Protein AF-A0A1F5G357-F1 (afdb_monomer_lite)

Sequence (166 aa):
MTFSFVHLAVGSGLIALLVILFSIGNFPRQRVFGYYQNFLSWLSGRKNEMSYLGWFDKKTPRLYTLADLIQTKTKPAECVFVYGDEPNFYPLAQRCPATFVVAAYHLEFGPGFRNKALAQLIASPPRFIITIKNTPAPFDDLFKFLKINYRTWVTLEDATIWQRIG

pLDDT: mean 90.73, std 10.35, range [54.16, 98.5]

Radius of gyration: 23.72 Å; chains: 1; bounding box: 52×41×67 Å

Structure (mmCIF, N/CA/C/O backbone):
data_AF-A0A1F5G357-F1
#
_entry.id   AF-A0A1F5G357-F1
#
loop_
_atom_site.group_PDB
_atom_site.id
_atom_site.type_symbol
_atom_site.label_atom_id
_atom_site.label_alt_id
_atom_site.label_comp_id
_atom_site.label_asym_id
_atom_site.label_entity_id
_atom_site.label_seq_id
_atom_site.pdbx_PDB_ins_code
_atom_site.Cartn_x
_atom_site.Cartn_y
_atom_site.Cartn_z
_atom_site.occupancy
_atom_site.B_iso_or_equiv
_atom_site.auth_seq_id
_atom_site.auth_comp_id
_atom_site.auth_asym_id
_atom_site.auth_atom_id
_atom_site.pdbx_PDB_model_num
ATOM 1 N N . MET A 1 1 ? -34.361 -28.551 43.991 1.00 54.88 1 MET A N 1
ATOM 2 C CA . MET A 1 1 ? -33.757 -27.201 43.878 1.00 54.88 1 MET A CA 1
ATOM 3 C C . MET A 1 1 ? -32.253 -27.204 44.219 1.00 54.88 1 MET A C 1
ATOM 5 O O . MET A 1 1 ? -31.786 -26.341 44.942 1.00 54.88 1 MET A O 1
ATOM 9 N N . THR A 1 2 ? -31.454 -28.140 43.695 1.00 54.97 2 THR A N 1
ATOM 10 C CA . THR A 1 2 ? -29.995 -28.220 43.971 1.00 54.97 2 THR A CA 1
ATOM 11 C C . THR A 1 2 ? -29.130 -27.859 42.760 1.00 54.97 2 THR A C 1
ATOM 13 O O . THR A 1 2 ? -27.939 -27.601 42.897 1.00 54.97 2 THR A O 1
ATOM 16 N N . PHE A 1 3 ? -29.744 -27.760 41.578 1.00 54.16 3 PHE A N 1
ATOM 17 C CA . PHE A 1 3 ? -29.058 -27.515 40.308 1.00 54.16 3 PHE A CA 1
ATOM 18 C C . PHE A 1 3 ? -28.467 -26.092 40.187 1.00 54.16 3 PHE A C 1
ATOM 20 O O . PHE A 1 3 ? -27.537 -25.876 39.425 1.00 54.16 3 PHE A O 1
ATOM 27 N N . SER A 1 4 ? -28.940 -25.113 40.971 1.00 63.59 4 SER A N 1
ATOM 28 C CA . SER A 1 4 ? -28.542 -23.702 40.812 1.00 63.59 4 SER A CA 1
ATOM 29 C C . SER A 1 4 ? -27.192 -23.339 41.448 1.00 63.59 4 SER A C 1
ATOM 31 O O . SER A 1 4 ? -26.502 -22.459 40.941 1.00 63.59 4 SER A O 1
ATOM 33 N N . PHE A 1 5 ? -26.798 -23.986 42.549 1.00 59.81 5 PHE A N 1
ATOM 34 C CA . PHE A 1 5 ? -25.594 -23.599 43.303 1.00 59.81 5 PHE A CA 1
ATOM 35 C C . PHE A 1 5 ? -24.302 -24.139 42.685 1.00 59.81 5 PHE A C 1
ATOM 37 O O . PHE A 1 5 ? -23.282 -23.454 42.687 1.00 59.81 5 PHE A O 1
ATOM 44 N N . VAL A 1 6 ? -24.352 -25.341 42.106 1.00 69.25 6 VAL A N 1
ATOM 45 C CA . VAL A 1 6 ? -23.185 -25.981 41.482 1.00 69.25 6 VAL A CA 1
ATOM 46 C C . VAL A 1 6 ? -22.753 -25.219 40.227 1.00 69.25 6 VAL A C 1
ATOM 48 O O . VAL A 1 6 ? -21.568 -24.960 40.053 1.00 69.25 6 VAL A O 1
ATOM 51 N N . HIS A 1 7 ? -23.694 -24.764 39.393 1.00 69.69 7 HIS A N 1
ATOM 52 C CA . HIS A 1 7 ? -23.369 -23.952 38.213 1.00 69.69 7 HIS A CA 1
ATOM 53 C C . HIS A 1 7 ? -22.817 -22.568 38.570 1.00 69.69 7 HIS A C 1
ATOM 55 O O . HIS A 1 7 ? -21.887 -22.098 37.917 1.00 69.69 7 HIS A O 1
ATOM 61 N N . LEU A 1 8 ? -23.328 -21.946 39.636 1.00 71.94 8 LEU A N 1
ATOM 62 C CA . LEU A 1 8 ? -22.797 -20.687 40.166 1.00 71.94 8 LEU A CA 1
ATOM 63 C C . LEU A 1 8 ? -21.365 -20.852 40.694 1.00 71.94 8 LEU A C 1
ATOM 65 O O . LEU A 1 8 ? -20.501 -20.033 40.383 1.00 71.94 8 LEU A O 1
ATOM 69 N N . ALA A 1 9 ? -21.087 -21.928 41.433 1.00 75.44 9 ALA A N 1
ATOM 70 C CA . ALA A 1 9 ? -19.752 -22.219 41.952 1.00 75.44 9 ALA A CA 1
ATOM 71 C C . ALA A 1 9 ? -18.749 -22.544 40.830 1.00 75.44 9 ALA A C 1
ATOM 73 O O . ALA A 1 9 ? -17.636 -22.021 40.828 1.00 75.44 9 ALA A O 1
ATOM 74 N N . VAL A 1 10 ? -19.157 -23.342 39.837 1.00 78.62 10 VAL A N 1
ATOM 75 C CA . VAL A 1 10 ? -18.330 -23.674 38.665 1.00 78.62 10 VAL A CA 1
ATOM 76 C C . VAL A 1 10 ? -18.059 -22.431 37.812 1.00 78.62 10 VAL A C 1
ATOM 78 O O . VAL A 1 10 ? -16.917 -22.199 37.418 1.00 78.62 10 VAL A O 1
ATOM 81 N N . GLY A 1 11 ? -19.070 -21.588 37.580 1.00 83.75 11 GLY A N 1
ATOM 82 C CA . GLY A 1 11 ? -18.904 -20.321 36.864 1.00 83.75 11 GLY A CA 1
ATOM 83 C C . GLY A 1 11 ? -17.949 -19.365 37.582 1.00 83.75 11 GLY A C 1
ATOM 84 O O . GLY A 1 11 ? -17.044 -18.808 36.964 1.00 83.75 11 GLY A O 1
ATOM 85 N N . SER A 1 12 ? -18.082 -19.243 38.904 1.00 85.69 12 SER A N 1
ATOM 86 C CA . SER A 1 12 ? -17.192 -18.421 39.736 1.00 85.69 12 SER A CA 1
ATOM 87 C C . SER A 1 12 ? -15.751 -18.945 39.726 1.00 85.69 12 SER A C 1
ATOM 89 O O . SER A 1 12 ? -14.809 -18.160 39.619 1.00 85.69 12 SER A O 1
ATOM 91 N N . GLY A 1 13 ? -15.571 -20.270 39.774 1.00 90.25 13 GLY A N 1
ATOM 92 C CA . GLY A 1 13 ? -14.262 -20.920 39.687 1.00 90.25 13 GLY A CA 1
ATOM 93 C C . GLY A 1 13 ? -13.575 -20.708 38.337 1.00 90.25 13 GLY A C 1
ATOM 94 O O . GLY A 1 13 ? -12.380 -20.427 38.298 1.00 90.25 13 GLY A O 1
ATOM 95 N N . LEU A 1 14 ? -14.327 -20.758 37.233 1.00 85.31 14 LEU A N 1
ATOM 96 C CA . LEU A 1 14 ? -13.811 -20.454 35.894 1.00 85.31 14 LEU A CA 1
ATOM 97 C C . LEU A 1 14 ? -13.392 -18.985 35.756 1.00 85.31 14 LEU A C 1
ATOM 99 O O . LEU A 1 14 ? -12.334 -18.708 35.196 1.00 85.31 14 LEU A O 1
ATOM 103 N N . ILE A 1 15 ? -14.173 -18.048 36.303 1.00 87.69 15 ILE A N 1
ATOM 104 C CA . ILE A 1 15 ? -13.821 -16.619 36.311 1.00 87.69 15 ILE A CA 1
ATOM 105 C C . ILE A 1 15 ? -12.545 -16.389 37.128 1.00 87.69 15 ILE A C 1
ATOM 107 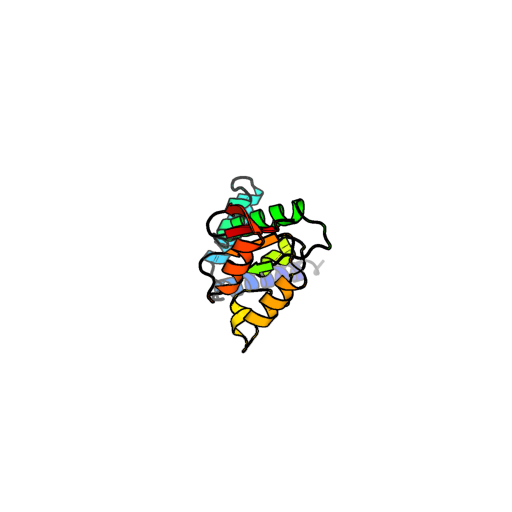O O . ILE A 1 15 ? -11.628 -15.719 36.655 1.00 87.69 15 ILE A O 1
ATOM 111 N N . ALA A 1 16 ? -12.446 -16.980 38.322 1.00 87.94 16 ALA A N 1
ATOM 112 C CA . ALA A 1 16 ? -11.250 -16.878 39.155 1.00 87.94 16 ALA A CA 1
ATOM 113 C C . ALA A 1 16 ? -10.017 -17.474 38.455 1.00 87.94 16 ALA A C 1
ATOM 115 O O . ALA A 1 16 ? -8.958 -16.849 38.439 1.00 87.94 16 ALA A O 1
ATOM 116 N N . LEU A 1 17 ? -10.163 -18.635 37.807 1.00 86.56 17 LEU A N 1
ATOM 117 C CA . LEU A 1 17 ? -9.101 -19.264 37.024 1.00 86.56 17 LEU A CA 1
ATOM 118 C C . LEU A 1 17 ? -8.654 -18.372 35.857 1.00 86.56 17 LEU A C 1
ATOM 120 O O . LEU A 1 17 ? -7.456 -18.195 35.660 1.00 86.56 17 LEU A O 1
ATOM 124 N N . LEU A 1 18 ? -9.586 -17.755 35.123 1.00 83.38 18 LEU A N 1
ATOM 125 C CA . LEU A 1 18 ? -9.271 -16.813 34.043 1.00 83.38 18 LEU A CA 1
ATOM 126 C C . LEU A 1 18 ? -8.519 -15.576 34.556 1.00 83.38 18 LEU A C 1
ATOM 128 O O . LEU A 1 18 ? -7.545 -15.159 33.933 1.00 83.38 18 LEU A O 1
ATOM 132 N N . VAL A 1 19 ? -8.914 -15.018 35.705 1.00 82.44 19 VAL A N 1
ATOM 133 C CA . VAL A 1 19 ? -8.228 -13.876 36.338 1.00 82.44 19 VAL A CA 1
ATOM 134 C C . VAL A 1 19 ? -6.814 -14.252 36.782 1.00 82.44 19 VAL A C 1
ATOM 136 O O . VAL A 1 19 ? -5.880 -13.475 36.578 1.00 82.44 19 VAL A O 1
ATOM 139 N N . ILE A 1 20 ? -6.635 -15.444 37.353 1.00 82.12 20 ILE A N 1
ATOM 140 C CA . ILE A 1 20 ? -5.331 -15.968 37.773 1.00 82.12 20 ILE A CA 1
ATOM 141 C C . ILE A 1 20 ? -4.434 -16.201 36.552 1.00 82.12 20 ILE A C 1
ATOM 143 O O . ILE A 1 20 ? -3.305 -15.718 36.526 1.00 82.12 20 ILE A O 1
ATOM 147 N N . LEU A 1 21 ? -4.941 -16.859 35.506 1.00 79.12 21 LEU A N 1
ATOM 148 C CA . LEU A 1 21 ? -4.208 -17.085 34.256 1.00 79.12 21 LEU A CA 1
ATOM 149 C C . LEU A 1 21 ? -3.811 -15.768 33.574 1.00 79.12 21 LEU A C 1
ATOM 151 O O . LEU A 1 21 ? -2.687 -15.636 33.093 1.00 79.12 21 LEU A O 1
ATOM 155 N N . PHE A 1 22 ? -4.696 -14.769 33.581 1.00 73.06 22 PHE A N 1
ATOM 156 C CA . PHE A 1 22 ? -4.416 -13.441 33.033 1.00 73.06 22 PHE A CA 1
ATOM 157 C C . PHE A 1 22 ? -3.391 -12.657 33.871 1.00 73.06 22 PHE A C 1
ATOM 159 O O . PHE A 1 22 ? -2.640 -11.849 33.329 1.00 73.06 22 PHE A O 1
ATOM 166 N N . SER A 1 23 ? -3.346 -12.904 35.185 1.00 70.81 23 SER A N 1
ATOM 167 C CA . SER A 1 23 ? -2.456 -12.221 36.134 1.00 70.81 23 SER A CA 1
ATOM 168 C C . SER A 1 23 ? -1.058 -12.847 36.221 1.00 70.81 23 SER A C 1
ATOM 170 O O . SER A 1 23 ? -0.089 -12.119 36.428 1.00 70.81 23 SER A O 1
ATOM 172 N N . ILE A 1 24 ? -0.949 -14.173 36.065 1.00 76.31 24 ILE A N 1
ATOM 173 C CA . ILE A 1 24 ? 0.318 -14.930 36.067 1.00 76.31 24 ILE A CA 1
ATOM 174 C C . ILE A 1 24 ? 0.950 -14.957 34.667 1.00 76.31 24 ILE A C 1
ATOM 176 O O . ILE A 1 24 ? 2.171 -15.019 34.533 1.00 76.31 24 ILE A O 1
ATOM 180 N N . GLY A 1 25 ? 0.140 -14.892 33.608 1.00 69.94 25 GLY A N 1
ATOM 181 C CA . GLY A 1 25 ? 0.647 -14.826 32.243 1.00 69.94 25 GLY A CA 1
ATOM 182 C C . GLY A 1 25 ? 1.434 -13.537 31.985 1.00 69.94 25 GLY A C 1
ATOM 183 O O . GLY A 1 25 ? 1.005 -12.446 32.358 1.00 69.94 25 GLY A O 1
ATOM 184 N N . ASN A 1 26 ? 2.552 -13.642 31.259 1.00 65.81 26 ASN A N 1
ATOM 185 C CA . ASN A 1 26 ? 3.317 -12.507 30.721 1.00 65.81 26 ASN A CA 1
ATOM 186 C C . ASN A 1 26 ? 2.564 -11.784 29.583 1.00 65.81 26 ASN A C 1
ATOM 188 O O . ASN A 1 26 ? 3.138 -11.432 28.552 1.00 65.81 26 ASN A O 1
ATOM 192 N N . PHE A 1 27 ? 1.257 -11.570 29.740 1.00 64.25 27 PHE A N 1
ATOM 193 C CA . PHE A 1 27 ? 0.490 -10.757 28.816 1.00 64.25 27 PHE A CA 1
ATOM 194 C C . PHE A 1 27 ? 0.944 -9.306 28.972 1.00 64.25 27 PHE A C 1
ATOM 196 O O . PHE A 1 27 ? 0.956 -8.779 30.090 1.00 64.25 27 PHE A O 1
ATOM 203 N N . PRO A 1 28 ? 1.321 -8.624 27.878 1.00 65.56 28 PRO A N 1
ATOM 204 C CA . PRO A 1 28 ? 1.715 -7.227 27.942 1.00 65.56 28 PRO A CA 1
ATOM 205 C C . PRO A 1 28 ? 0.486 -6.369 28.278 1.00 65.56 28 PRO A C 1
ATOM 207 O O . PRO A 1 28 ? -0.174 -5.832 27.390 1.00 65.56 28 PRO A O 1
ATOM 210 N N . ARG A 1 29 ? 0.177 -6.239 29.576 1.00 65.75 29 ARG A N 1
ATOM 211 C CA . ARG A 1 29 ? -1.004 -5.547 30.128 1.00 65.75 29 ARG A CA 1
ATOM 212 C C . ARG A 1 29 ? -1.192 -4.151 29.534 1.00 65.75 29 ARG A C 1
ATOM 214 O O . ARG A 1 29 ? -2.303 -3.784 29.168 1.00 65.75 29 ARG A O 1
ATOM 221 N N . GLN A 1 30 ? -0.089 -3.427 29.346 1.00 65.69 30 GLN A N 1
ATOM 222 C CA . GLN A 1 30 ? -0.064 -2.100 28.726 1.00 65.69 30 GLN A CA 1
ATOM 223 C C . GLN A 1 30 ? -0.570 -2.105 27.271 1.00 65.69 30 GLN A C 1
ATOM 225 O O . GLN A 1 30 ? -1.295 -1.199 26.868 1.00 65.69 30 GLN A O 1
ATOM 230 N N . ARG A 1 31 ? -0.246 -3.140 26.481 1.00 74.12 31 ARG A N 1
ATOM 231 C CA . ARG A 1 31 ? -0.692 -3.247 25.079 1.00 74.12 31 ARG A CA 1
ATOM 232 C C . ARG A 1 31 ? -2.170 -3.620 24.980 1.00 74.12 31 ARG A C 1
ATOM 234 O O . ARG A 1 31 ? -2.870 -3.068 24.139 1.00 74.12 31 ARG A O 1
ATOM 241 N N . VAL A 1 32 ? -2.647 -4.514 25.850 1.00 81.62 32 VAL A N 1
ATOM 242 C CA . VAL A 1 32 ? -4.057 -4.943 25.867 1.00 81.62 32 VAL A CA 1
ATOM 243 C C . VAL A 1 32 ? -4.965 -3.801 26.324 1.00 81.62 32 VAL A C 1
ATOM 245 O O . VAL A 1 32 ? -5.950 -3.497 25.656 1.00 81.62 32 VAL A O 1
ATOM 248 N N . PHE A 1 33 ? -4.617 -3.119 27.419 1.00 86.00 33 PHE A N 1
ATOM 249 C CA . PHE A 1 33 ? -5.399 -1.979 27.897 1.00 86.00 33 PHE A CA 1
ATOM 250 C C . PHE A 1 33 ? -5.387 -0.823 26.888 1.00 86.00 33 PHE A C 1
ATOM 252 O O . PHE A 1 33 ? -6.444 -0.294 26.547 1.00 86.00 33 PHE A O 1
ATOM 259 N N . GLY A 1 34 ? -4.212 -0.492 26.338 1.00 90.25 34 GLY A N 1
ATOM 260 C CA . GLY A 1 34 ? -4.077 0.541 25.310 1.00 90.25 34 GLY A CA 1
ATOM 261 C C . GLY A 1 34 ? -4.905 0.255 24.053 1.00 90.25 34 GLY A C 1
ATOM 262 O O . GLY A 1 34 ? -5.509 1.176 23.506 1.00 90.25 34 GLY A O 1
ATOM 263 N N . TYR A 1 35 ? -5.004 -1.012 23.634 1.00 91.19 35 TYR A N 1
ATOM 264 C CA . TYR A 1 35 ? -5.849 -1.425 22.511 1.00 91.19 35 TYR A CA 1
ATOM 265 C C . TYR A 1 35 ? -7.331 -1.106 22.753 1.00 91.19 35 TYR A C 1
ATOM 267 O O . TYR A 1 35 ? -7.950 -0.408 21.946 1.00 91.19 35 TYR A O 1
ATOM 275 N N . TYR A 1 36 ? -7.898 -1.563 23.876 1.00 93.75 36 TYR A N 1
ATOM 276 C CA . TYR A 1 36 ? -9.313 -1.325 24.176 1.00 93.75 36 TYR A CA 1
ATOM 277 C C . TYR A 1 36 ? -9.598 0.151 24.452 1.00 93.75 36 TYR A C 1
ATOM 279 O O . TYR A 1 36 ? -10.631 0.661 24.029 1.00 93.75 36 TYR A O 1
ATOM 287 N N . GLN A 1 37 ? -8.670 0.873 25.083 1.00 95.12 37 GLN A N 1
ATOM 288 C CA . GLN A 1 37 ? -8.791 2.317 25.259 1.00 95.12 37 GLN A CA 1
ATOM 289 C C . GLN A 1 37 ? -8.804 3.055 23.910 1.00 95.12 37 GLN A C 1
ATOM 291 O O . GLN A 1 37 ? -9.627 3.952 23.713 1.00 95.12 37 GLN A O 1
ATOM 296 N N . ASN A 1 38 ? -7.931 2.673 22.969 1.00 95.81 38 ASN A N 1
ATOM 297 C CA . ASN A 1 38 ? -7.911 3.224 21.613 1.00 95.81 38 ASN A CA 1
ATOM 298 C C . ASN A 1 38 ? -9.239 2.956 20.886 1.00 95.81 38 ASN A C 1
ATOM 300 O O . ASN A 1 38 ? -9.827 3.876 20.318 1.00 95.81 38 ASN A O 1
ATOM 304 N N . PHE A 1 39 ? -9.743 1.722 20.969 1.00 96.56 39 PHE A N 1
ATOM 305 C CA . PHE A 1 39 ? -11.022 1.321 20.384 1.00 96.56 39 PHE A CA 1
ATOM 306 C C . PHE A 1 39 ? -12.215 2.081 20.981 1.00 96.56 39 PHE A C 1
ATOM 308 O O . PHE A 1 39 ? -13.004 2.656 20.237 1.00 96.56 39 PHE A O 1
ATOM 315 N N . LEU A 1 40 ? -12.326 2.163 22.311 1.00 97.31 40 LEU A N 1
ATOM 316 C CA . LEU A 1 40 ? -13.404 2.900 22.981 1.00 97.31 40 LEU A CA 1
ATOM 317 C C . LEU A 1 40 ? -13.356 4.399 22.672 1.00 97.31 40 LEU A C 1
ATOM 319 O O . LEU A 1 40 ? -14.397 5.041 22.540 1.00 97.31 40 LEU A O 1
ATOM 323 N N . SER A 1 41 ? -12.158 4.968 22.530 1.00 97.31 41 SER A N 1
ATOM 324 C CA . SER A 1 41 ? -11.996 6.375 22.146 1.00 97.31 41 SER A CA 1
ATOM 325 C C . SER A 1 41 ? -12.502 6.637 20.727 1.00 97.31 41 SER A C 1
ATOM 327 O O . SER A 1 41 ? -13.115 7.673 20.487 1.00 97.31 41 SER A O 1
ATOM 329 N N . TRP A 1 42 ? -12.290 5.699 19.801 1.00 97.50 42 TRP A N 1
ATOM 330 C CA . TRP A 1 42 ? -12.847 5.767 18.449 1.00 97.50 42 TRP A CA 1
ATOM 331 C C . TRP A 1 42 ? -14.368 5.581 18.442 1.00 97.50 42 TRP A C 1
ATOM 333 O O . TRP A 1 42 ? -15.085 6.430 17.922 1.00 97.50 42 TRP A O 1
ATOM 343 N N . LEU A 1 43 ? -14.870 4.541 19.116 1.00 97.31 43 LEU A N 1
ATOM 344 C CA . LEU A 1 43 ? -16.301 4.232 19.184 1.00 97.31 43 LEU A CA 1
ATOM 345 C C . LEU A 1 43 ? -17.125 5.362 19.824 1.00 97.31 43 LEU A C 1
ATOM 347 O O . LEU A 1 43 ? -18.239 5.642 19.395 1.00 97.31 43 LEU A O 1
ATOM 351 N N . SER A 1 44 ? -16.574 6.032 20.840 1.00 97.25 44 SER A N 1
ATOM 352 C CA . SER A 1 44 ? -17.216 7.177 21.506 1.00 97.25 44 SER A CA 1
ATOM 353 C C . SER A 1 44 ? -17.071 8.506 20.751 1.00 97.25 44 SER A C 1
ATOM 355 O O . SER A 1 44 ? -17.466 9.545 21.277 1.00 97.25 44 SER A O 1
ATOM 357 N N . GLY A 1 45 ? -16.467 8.509 19.557 1.00 96.38 45 GLY A N 1
ATOM 358 C CA . GLY A 1 45 ? -16.256 9.710 18.742 1.00 96.38 45 GLY A CA 1
ATOM 359 C C . GLY A 1 45 ? -15.163 10.655 19.255 1.00 96.38 45 GLY A C 1
ATOM 360 O O . GLY A 1 45 ? -14.894 11.678 18.632 1.00 96.38 45 GLY A O 1
ATOM 361 N N . ARG A 1 46 ? -14.479 10.318 20.358 1.00 96.75 46 ARG A N 1
ATOM 362 C CA . ARG A 1 46 ? -13.347 11.101 20.896 1.00 96.75 46 ARG A CA 1
ATOM 363 C C . ARG A 1 46 ? -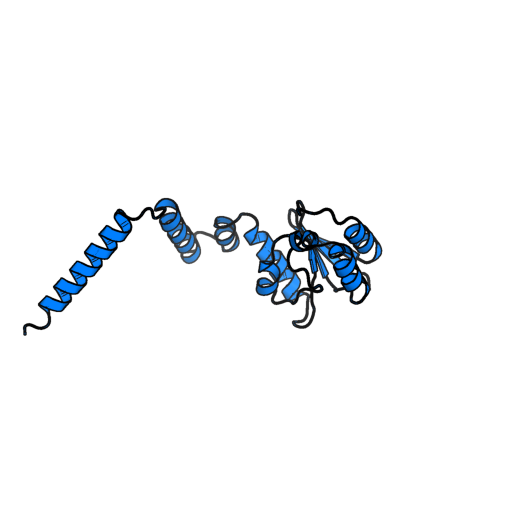12.112 11.041 19.997 1.00 96.75 46 ARG A C 1
ATOM 365 O O . ARG A 1 46 ? -11.200 11.849 20.147 1.00 96.75 46 ARG A O 1
ATOM 372 N N . LYS A 1 47 ? -12.060 10.061 19.095 1.00 96.38 47 LYS A N 1
ATOM 373 C CA . LYS A 1 47 ? -10.968 9.831 18.154 1.00 96.38 47 LYS A CA 1
ATOM 374 C C . LYS A 1 47 ? -11.541 9.552 16.767 1.00 96.38 47 LYS A C 1
ATOM 376 O O . LYS A 1 47 ? -12.406 8.696 16.627 1.00 96.38 47 LYS A O 1
ATOM 381 N N . ASN A 1 48 ? -11.049 10.245 15.741 1.00 96.56 48 ASN A N 1
ATOM 382 C CA . ASN A 1 48 ? -11.434 9.945 14.359 1.00 96.56 48 ASN A CA 1
ATOM 383 C C . ASN A 1 48 ? -10.754 8.661 13.848 1.00 96.56 48 ASN A C 1
ATOM 385 O O . ASN A 1 48 ? -9.779 8.182 14.432 1.00 96.56 48 ASN A O 1
ATOM 389 N N . GLU A 1 49 ? -11.264 8.118 12.744 1.00 94.75 49 GLU A N 1
ATOM 390 C CA . GLU A 1 49 ? -10.784 6.869 12.142 1.00 94.75 49 GLU A CA 1
ATOM 391 C C . GLU A 1 49 ? -9.287 6.907 11.802 1.00 94.75 49 GLU A C 1
ATOM 393 O O . GLU A 1 49 ? -8.542 6.012 12.193 1.00 94.75 49 GLU A O 1
ATOM 398 N N . MET A 1 50 ? -8.806 7.985 11.178 1.00 94.75 50 MET A N 1
ATOM 399 C CA . MET A 1 50 ? -7.388 8.120 10.814 1.00 94.75 50 MET A CA 1
ATOM 400 C C . MET A 1 50 ? -6.474 8.102 12.042 1.00 94.75 50 MET A C 1
ATOM 402 O O . MET A 1 50 ? -5.410 7.488 12.040 1.00 94.75 50 MET A O 1
ATOM 406 N N . SER A 1 51 ? -6.916 8.717 13.136 1.00 95.62 51 SER A N 1
ATOM 407 C CA . SER A 1 51 ? -6.190 8.711 14.405 1.00 95.62 51 SER A CA 1
ATOM 408 C C . SER A 1 51 ? -6.244 7.336 15.078 1.00 95.62 51 SER A C 1
ATOM 410 O O . SER A 1 51 ? -5.288 6.939 15.750 1.00 95.62 51 SER A O 1
ATOM 412 N N . TYR A 1 52 ? -7.354 6.606 14.938 1.00 96.56 52 TYR A N 1
ATOM 413 C CA . TYR A 1 52 ? -7.494 5.228 15.414 1.00 96.56 52 TYR A CA 1
ATOM 414 C C . TYR A 1 52 ? -6.542 4.283 14.674 1.00 96.56 52 TYR A C 1
ATOM 416 O O . TYR A 1 52 ? -5.765 3.585 15.327 1.00 96.56 52 TYR A O 1
ATOM 424 N N . LEU A 1 53 ? -6.534 4.333 13.340 1.00 95.62 53 LEU A N 1
ATOM 425 C CA . LEU A 1 53 ? -5.641 3.555 12.479 1.00 95.62 53 LEU A CA 1
ATOM 426 C C . LEU A 1 53 ? -4.165 3.879 12.751 1.00 95.62 53 LEU A C 1
ATOM 428 O O . LEU A 1 53 ? -3.343 2.976 12.903 1.00 95.62 53 LEU A O 1
ATOM 432 N N . GLY A 1 54 ? -3.840 5.165 12.908 1.00 95.75 54 GLY A N 1
ATOM 433 C CA . GLY A 1 54 ? -2.480 5.640 13.179 1.00 95.75 54 GLY A CA 1
ATOM 434 C C . GLY A 1 54 ? -1.902 5.207 14.530 1.00 95.75 54 GLY A C 1
ATOM 435 O O . GLY A 1 54 ? -0.697 5.327 14.741 1.00 95.75 54 GLY A O 1
ATOM 436 N N . TRP A 1 55 ? -2.731 4.696 15.449 1.00 95.38 55 TRP A N 1
ATOM 437 C CA . TRP A 1 55 ? -2.261 4.130 16.719 1.00 95.38 55 TRP A CA 1
ATOM 438 C C . TRP A 1 55 ? -1.521 2.801 16.532 1.00 95.38 55 TRP A C 1
ATOM 440 O O . TRP A 1 55 ? -0.595 2.521 17.288 1.00 95.38 55 TRP A O 1
ATOM 450 N N . PHE A 1 56 ? -1.922 1.997 15.541 1.00 92.12 56 PHE A N 1
ATOM 451 C CA . PHE A 1 56 ? -1.303 0.697 15.265 1.00 92.12 56 PHE A CA 1
ATOM 452 C C . PHE A 1 56 ? 0.026 0.851 14.529 1.00 92.12 56 PHE A C 1
ATOM 454 O O . PHE A 1 56 ? 1.018 0.232 14.900 1.00 92.12 56 PHE A O 1
ATOM 461 N N . ASP A 1 57 ? 0.039 1.703 13.507 1.00 92.19 57 ASP A N 1
ATOM 462 C CA . ASP A 1 57 ? 1.239 2.115 12.789 1.00 92.19 57 ASP A CA 1
ATOM 463 C C . ASP A 1 57 ? 0.969 3.483 12.155 1.00 92.19 57 ASP A C 1
ATOM 465 O O . ASP A 1 57 ? -0.090 3.694 11.555 1.00 92.19 57 ASP A O 1
ATOM 469 N N . LYS A 1 58 ? 1.935 4.403 12.260 1.00 92.25 58 LYS A N 1
ATOM 470 C CA . LYS A 1 58 ? 1.841 5.767 11.719 1.00 92.25 58 LYS A CA 1
ATOM 471 C C . LYS A 1 58 ? 1.612 5.801 10.203 1.00 92.25 58 LYS A C 1
ATOM 473 O O . LYS A 1 58 ? 1.056 6.777 9.718 1.00 92.25 58 LYS A O 1
ATOM 478 N N . LYS A 1 59 ? 2.003 4.754 9.469 1.00 92.69 59 LYS A N 1
ATOM 479 C CA . LYS A 1 59 ? 1.822 4.613 8.016 1.00 92.69 59 LYS A CA 1
ATOM 480 C C . LYS A 1 59 ? 0.447 4.065 7.627 1.00 92.69 59 LYS A C 1
ATOM 482 O O . LYS A 1 59 ? 0.047 4.193 6.469 1.00 92.69 59 LYS A O 1
ATOM 487 N N . THR A 1 60 ? -0.290 3.459 8.565 1.00 94.31 60 THR A N 1
ATOM 488 C CA . THR A 1 60 ? -1.606 2.850 8.288 1.00 94.31 60 THR A CA 1
ATOM 489 C C . THR A 1 60 ? -2.596 3.848 7.686 1.00 94.31 60 THR A C 1
ATOM 491 O O . THR A 1 60 ? -3.195 3.516 6.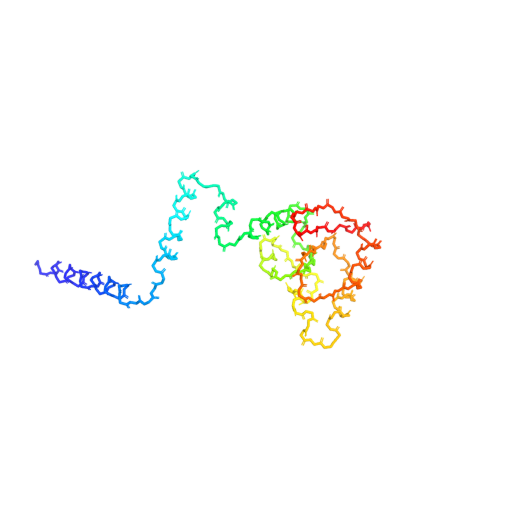666 1.00 94.31 60 THR A O 1
ATOM 494 N N . PRO A 1 61 ? -2.760 5.075 8.222 1.00 96.06 61 PRO A N 1
ATOM 495 C CA . PRO A 1 61 ? -3.718 6.027 7.665 1.00 96.06 61 PRO A CA 1
ATOM 496 C C . PRO A 1 61 ? -3.407 6.359 6.199 1.00 96.06 61 PRO A C 1
ATOM 498 O O . PRO A 1 61 ? -4.283 6.263 5.344 1.00 96.06 61 PRO A O 1
ATOM 501 N N . ARG A 1 62 ? -2.136 6.637 5.877 1.00 95.19 62 ARG A N 1
ATOM 502 C CA . ARG A 1 62 ? -1.671 6.861 4.498 1.00 95.19 62 ARG A CA 1
ATOM 503 C C . ARG A 1 62 ? -2.042 5.692 3.582 1.00 95.19 62 ARG A C 1
ATOM 505 O O . ARG A 1 62 ? -2.504 5.916 2.467 1.00 95.19 62 ARG A O 1
ATOM 512 N N . LEU A 1 63 ? -1.862 4.452 4.042 1.00 95.81 63 LEU A N 1
ATOM 513 C CA . LEU A 1 63 ? -2.188 3.257 3.262 1.00 95.81 63 LEU A CA 1
ATOM 514 C C . LEU A 1 63 ? -3.684 3.159 2.925 1.00 95.81 63 LEU A C 1
ATOM 516 O O . LEU A 1 63 ? -4.020 2.864 1.780 1.00 95.81 63 LEU A O 1
ATOM 520 N N . TYR A 1 64 ? -4.563 3.448 3.889 1.00 97.19 64 TYR A N 1
ATOM 521 C CA . TYR A 1 64 ? -6.013 3.484 3.664 1.00 97.19 64 TYR A CA 1
ATOM 522 C C . TYR A 1 64 ? -6.399 4.571 2.656 1.00 97.19 64 TYR A C 1
ATOM 524 O O . TYR A 1 64 ? -7.144 4.294 1.720 1.00 97.19 64 TYR A O 1
ATOM 532 N N . THR A 1 65 ? -5.827 5.774 2.772 1.00 97.06 65 THR A N 1
ATOM 533 C CA . THR A 1 65 ? -6.071 6.858 1.806 1.00 97.06 65 THR A CA 1
ATOM 534 C C . THR A 1 65 ? -5.632 6.475 0.392 1.00 97.06 65 THR A C 1
ATOM 536 O O . THR A 1 65 ? -6.357 6.712 -0.571 1.00 97.06 65 THR A O 1
ATOM 539 N N . LEU A 1 66 ? -4.451 5.866 0.239 1.00 97.19 66 LEU A N 1
ATOM 540 C CA . LEU A 1 66 ? -3.976 5.393 -1.066 1.00 97.19 66 LEU A CA 1
ATOM 541 C C . LEU A 1 66 ? -4.903 4.317 -1.644 1.00 97.19 66 LEU A C 1
ATOM 543 O O . LEU A 1 66 ? -5.187 4.332 -2.842 1.00 97.19 66 LEU A O 1
ATOM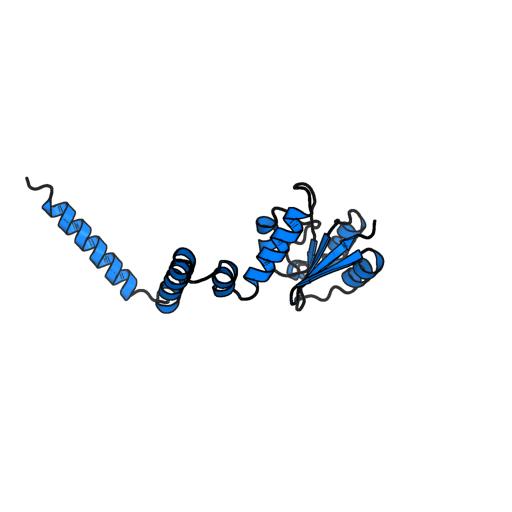 547 N N . ALA A 1 67 ? -5.362 3.387 -0.804 1.00 97.44 67 ALA A N 1
ATOM 548 C CA . ALA A 1 67 ? -6.253 2.310 -1.209 1.00 97.44 67 ALA A CA 1
ATOM 549 C C . ALA A 1 67 ? -7.604 2.845 -1.702 1.00 97.44 67 ALA A C 1
ATOM 551 O O . ALA A 1 67 ? -8.031 2.466 -2.791 1.00 97.44 67 ALA A O 1
ATOM 552 N N . ASP A 1 68 ? -8.215 3.776 -0.967 1.00 97.38 68 ASP A N 1
ATOM 553 C CA . ASP A 1 68 ? -9.471 4.432 -1.350 1.00 97.38 68 ASP A CA 1
ATOM 554 C C . ASP A 1 68 ? -9.332 5.226 -2.663 1.00 97.38 68 ASP A C 1
ATOM 556 O O . ASP A 1 68 ? -10.137 5.083 -3.590 1.00 97.38 68 ASP A O 1
ATOM 560 N N . LEU A 1 69 ? -8.242 5.988 -2.817 1.00 97.38 69 LEU A N 1
ATOM 561 C CA . LEU A 1 69 ? -7.955 6.715 -4.058 1.00 97.38 69 LEU A CA 1
ATOM 562 C C . LEU A 1 69 ? -7.836 5.779 -5.263 1.00 97.38 69 LEU A C 1
ATOM 564 O O . LEU A 1 69 ? -8.376 6.071 -6.330 1.00 97.38 69 LEU A O 1
ATOM 568 N N . ILE A 1 70 ? -7.141 4.650 -5.122 1.00 97.94 70 ILE A N 1
ATOM 569 C CA . ILE A 1 70 ? -7.055 3.672 -6.207 1.00 97.94 70 ILE A CA 1
ATOM 570 C C . ILE A 1 70 ? -8.412 3.030 -6.457 1.00 97.94 70 ILE A C 1
ATOM 572 O O . ILE A 1 70 ? -8.841 2.975 -7.611 1.00 97.94 70 ILE A O 1
ATOM 576 N N . GLN A 1 71 ? -9.103 2.576 -5.413 1.00 97.50 71 GLN A N 1
ATOM 577 C CA . GLN A 1 71 ? -10.377 1.879 -5.531 1.00 97.50 71 GLN A CA 1
ATOM 578 C C . GLN A 1 71 ? -11.422 2.742 -6.251 1.00 97.50 71 GLN A C 1
ATOM 580 O O . GLN A 1 71 ? -12.067 2.272 -7.186 1.00 97.50 71 GLN A O 1
ATOM 585 N N . THR A 1 72 ? -11.534 4.023 -5.897 1.00 97.00 72 THR A N 1
ATOM 586 C CA . THR A 1 72 ? -12.494 4.960 -6.506 1.00 97.00 72 THR A CA 1
ATOM 587 C C . THR A 1 72 ? -12.129 5.374 -7.933 1.00 97.00 72 THR A C 1
ATOM 589 O O . THR A 1 72 ? -12.996 5.812 -8.693 1.00 97.00 72 THR A O 1
ATOM 592 N N . LYS A 1 73 ? -10.859 5.244 -8.336 1.00 97.00 73 LYS A N 1
ATOM 593 C CA . LYS A 1 73 ? -10.391 5.614 -9.683 1.00 97.00 73 LYS A CA 1
ATOM 594 C C . LYS A 1 73 ? -10.199 4.442 -10.629 1.00 97.00 73 LYS A C 1
ATOM 596 O O . LYS A 1 73 ? -9.903 4.679 -11.802 1.00 97.00 73 LYS A O 1
ATOM 601 N N . THR A 1 74 ? -10.397 3.208 -10.175 1.00 97.25 74 THR A N 1
ATOM 602 C CA . THR A 1 74 ? -10.198 1.985 -10.967 1.00 97.25 74 THR A CA 1
ATOM 603 C C . THR A 1 74 ? -11.410 1.069 -10.960 1.00 97.25 74 THR A C 1
ATOM 605 O O . THR A 1 74 ? -12.211 1.083 -10.033 1.00 97.25 74 THR A O 1
ATOM 608 N N . LYS A 1 75 ? -11.551 0.256 -12.006 1.00 96.94 75 LYS A N 1
ATOM 609 C CA . LYS A 1 75 ? -12.535 -0.824 -12.083 1.00 96.94 75 LYS A CA 1
ATOM 610 C C . LYS A 1 75 ? -12.039 -2.040 -11.287 1.00 96.94 75 LYS A C 1
ATOM 612 O O . LYS A 1 75 ? -10.828 -2.233 -11.194 1.00 96.94 75 LYS A O 1
ATOM 617 N N . PRO A 1 76 ? -12.937 -2.911 -10.791 1.00 95.25 76 PRO A N 1
ATOM 618 C CA . PRO A 1 76 ? -12.549 -4.098 -10.019 1.00 95.25 76 PRO A CA 1
ATOM 619 C C . PRO A 1 76 ? -11.563 -5.043 -10.724 1.00 95.25 76 PRO A C 1
ATOM 621 O O . PRO A 1 76 ? -10.751 -5.677 -10.063 1.00 95.25 76 PRO A O 1
ATOM 624 N N . ALA A 1 77 ? -11.618 -5.128 -12.057 1.00 95.62 77 ALA A N 1
ATOM 625 C CA . ALA A 1 77 ? -10.740 -5.991 -12.852 1.00 95.62 77 ALA A CA 1
ATOM 626 C C . ALA A 1 77 ? -9.366 -5.370 -13.173 1.00 95.62 77 ALA A C 1
ATOM 628 O O . ALA A 1 77 ? -8.514 -6.042 -13.748 1.00 95.62 77 ALA A O 1
ATOM 629 N N . GLU A 1 78 ? -9.144 -4.089 -12.864 1.00 97.19 78 GLU A N 1
ATOM 630 C CA . GLU A 1 78 ? -7.847 -3.456 -13.107 1.00 97.19 78 GLU A CA 1
ATOM 631 C C . GLU A 1 78 ? -6.845 -3.847 -12.017 1.00 97.19 78 GLU A C 1
ATOM 633 O O . GLU A 1 78 ? -7.150 -3.793 -10.828 1.00 97.19 78 GLU A O 1
ATOM 638 N N . CYS A 1 79 ? -5.624 -4.199 -12.418 1.00 97.50 79 CYS A N 1
ATOM 639 C CA . CYS A 1 79 ? -4.530 -4.431 -11.483 1.00 97.50 79 CYS A CA 1
ATOM 640 C C . CYS A 1 79 ? -3.669 -3.176 -11.316 1.00 97.50 79 CYS A C 1
ATOM 642 O O . CYS A 1 79 ? -3.595 -2.315 -12.198 1.00 97.50 79 CYS A O 1
ATOM 644 N N . VAL A 1 80 ? -2.975 -3.097 -10.185 1.00 97.81 80 VAL A N 1
ATOM 645 C CA . VAL A 1 80 ? -2.035 -2.019 -9.859 1.00 97.81 80 VAL A CA 1
ATOM 646 C C . VAL A 1 80 ? -0.717 -2.606 -9.387 1.00 97.81 80 VAL A C 1
ATOM 648 O O . VAL A 1 80 ? -0.672 -3.732 -8.898 1.00 97.81 80 VAL A O 1
ATOM 651 N N . PHE A 1 81 ? 0.371 -1.865 -9.552 1.00 97.75 81 PHE A N 1
ATOM 652 C CA . PHE A 1 81 ? 1.666 -2.266 -9.008 1.00 97.75 81 PHE A CA 1
ATOM 653 C C . PHE A 1 81 ? 2.044 -1.364 -7.842 1.00 97.75 81 PHE A C 1
ATOM 655 O O . PHE A 1 81 ? 1.963 -0.143 -7.961 1.00 97.75 81 PHE A O 1
ATOM 662 N N . VAL A 1 82 ? 2.479 -1.964 -6.738 1.00 96.81 82 VAL A N 1
ATOM 663 C CA . VAL A 1 82 ? 2.999 -1.246 -5.573 1.00 96.81 82 VAL A CA 1
ATOM 664 C C . VAL A 1 82 ? 4.458 -1.624 -5.380 1.00 96.81 82 VAL A C 1
ATOM 666 O O . VAL A 1 82 ? 4.785 -2.767 -5.071 1.00 96.81 82 VAL A O 1
ATOM 669 N N . TYR A 1 83 ? 5.336 -0.646 -5.553 1.00 96.69 83 TYR A N 1
ATOM 670 C CA . TYR A 1 83 ? 6.733 -0.721 -5.168 1.00 96.69 83 TYR A CA 1
ATOM 671 C C . TYR A 1 83 ? 6.878 -0.169 -3.743 1.00 96.69 83 TYR A C 1
ATOM 673 O O . TYR A 1 83 ? 7.121 1.021 -3.533 1.00 96.69 83 TYR A O 1
ATOM 681 N N . GLY A 1 84 ? 6.622 -1.061 -2.786 1.00 94.50 84 GLY A N 1
ATOM 682 C CA . GLY A 1 84 ? 6.692 -0.868 -1.338 1.00 94.50 84 GLY A CA 1
ATOM 683 C C . GLY A 1 84 ? 6.510 -2.208 -0.613 1.00 94.50 84 GLY A C 1
ATOM 684 O O . GLY A 1 84 ? 6.264 -3.230 -1.256 1.00 94.50 84 GLY A O 1
ATOM 685 N N . ASP A 1 85 ? 6.617 -2.212 0.713 1.00 93.69 85 ASP A N 1
ATOM 686 C CA . ASP A 1 85 ? 6.540 -3.416 1.560 1.00 93.69 85 ASP A CA 1
ATOM 687 C C . ASP A 1 85 ? 5.171 -3.569 2.246 1.00 93.69 85 ASP A C 1
ATOM 689 O O . ASP A 1 85 ? 5.037 -4.196 3.297 1.00 93.69 85 ASP A O 1
ATOM 693 N N . GLU A 1 86 ? 4.135 -2.996 1.640 1.00 92.62 86 GLU A N 1
ATOM 694 C CA . GLU A 1 86 ? 2.759 -2.981 2.128 1.00 92.62 86 GLU A CA 1
ATOM 695 C C . GLU A 1 86 ? 1.851 -3.918 1.296 1.00 92.62 86 GLU A C 1
ATOM 697 O O . GLU A 1 86 ? 0.985 -3.447 0.554 1.00 92.62 86 GLU A O 1
ATOM 702 N N . PRO A 1 87 ? 1.986 -5.260 1.399 1.00 94.00 87 PRO A N 1
ATOM 703 C CA . PRO A 1 87 ? 1.153 -6.201 0.637 1.00 94.00 87 PRO A CA 1
ATOM 704 C C . PRO A 1 87 ? -0.327 -6.146 1.046 1.00 94.00 87 PRO A C 1
ATOM 706 O O . PRO A 1 87 ? -1.212 -6.518 0.276 1.00 94.00 87 PRO A O 1
ATOM 709 N N . ASN A 1 88 ? -0.611 -5.641 2.248 1.00 95.25 88 ASN A N 1
ATOM 710 C CA . ASN A 1 88 ? -1.954 -5.337 2.733 1.00 95.25 88 ASN A CA 1
ATOM 711 C C . ASN A 1 88 ? -2.656 -4.228 1.926 1.00 95.25 88 ASN A C 1
ATOM 713 O O . ASN A 1 88 ? -3.869 -4.086 2.047 1.00 95.25 88 ASN A O 1
ATOM 717 N N . PHE A 1 89 ? -1.947 -3.492 1.063 1.00 96.88 89 PHE A N 1
ATOM 718 C CA . PHE A 1 89 ? -2.556 -2.555 0.122 1.00 96.88 89 PHE A CA 1
ATOM 719 C C . PHE A 1 89 ? -3.615 -3.218 -0.774 1.00 96.88 89 PHE A C 1
ATOM 721 O O . PHE A 1 89 ? -4.714 -2.693 -0.931 1.00 96.88 89 PHE A O 1
ATOM 728 N N . TYR A 1 90 ? -3.298 -4.373 -1.366 1.00 97.50 90 TYR A N 1
ATOM 729 C CA . TYR A 1 90 ? -4.153 -5.035 -2.358 1.00 97.50 90 TYR A CA 1
ATOM 730 C C . TYR A 1 90 ? -5.543 -5.412 -1.833 1.00 97.50 90 TYR A C 1
ATOM 732 O O . TYR A 1 90 ? -6.525 -5.068 -2.497 1.00 97.50 90 TYR A O 1
ATOM 740 N N . PRO A 1 91 ? -5.681 -6.063 -0.658 1.00 96.75 91 PRO A N 1
ATOM 741 C CA . PRO A 1 91 ? -7.001 -6.324 -0.096 1.00 96.75 91 PRO A CA 1
ATOM 742 C C . PRO A 1 91 ? -7.738 -5.040 0.304 1.00 96.75 91 PRO A C 1
ATOM 744 O O . PRO A 1 91 ? -8.948 -4.978 0.107 1.00 96.75 91 PRO A O 1
ATOM 747 N N . LEU A 1 92 ? -7.040 -4.004 0.792 1.00 96.81 92 LEU A N 1
ATOM 748 C CA . LEU A 1 92 ? -7.665 -2.717 1.136 1.00 96.81 92 LEU A CA 1
ATOM 749 C C . LEU A 1 92 ? -8.226 -2.003 -0.101 1.00 96.81 92 LEU A C 1
ATOM 751 O O . LEU A 1 92 ? -9.365 -1.551 -0.091 1.00 96.81 92 LEU A O 1
ATOM 755 N N . ALA A 1 93 ? -7.450 -1.943 -1.185 1.00 97.62 93 ALA A N 1
ATOM 756 C CA . ALA A 1 93 ? -7.867 -1.321 -2.442 1.00 97.62 93 ALA A CA 1
ATOM 757 C C . ALA A 1 93 ? -8.822 -2.210 -3.257 1.00 97.62 93 ALA A C 1
ATOM 759 O O . ALA A 1 93 ? -9.399 -1.762 -4.250 1.00 97.62 93 ALA A O 1
ATOM 760 N N . GLN A 1 94 ? -8.957 -3.484 -2.871 1.00 97.62 94 GLN A N 1
ATOM 761 C CA . GLN A 1 94 ? -9.645 -4.532 -3.621 1.00 97.62 94 GLN A CA 1
ATOM 762 C C . GLN A 1 94 ? -9.123 -4.654 -5.062 1.00 97.62 94 GLN A C 1
ATOM 764 O O . GLN A 1 94 ? -9.908 -4.706 -6.011 1.00 97.62 94 GLN A O 1
ATOM 769 N N . ARG A 1 95 ? -7.798 -4.646 -5.251 1.00 97.62 95 ARG A N 1
ATOM 770 C CA . ARG A 1 95 ? -7.157 -4.745 -6.575 1.00 97.62 95 ARG A CA 1
ATOM 771 C C . ARG A 1 95 ? -6.144 -5.872 -6.632 1.00 97.62 95 ARG A C 1
ATOM 773 O O . ARG A 1 95 ? -5.483 -6.177 -5.645 1.00 97.62 95 ARG A O 1
ATOM 780 N N . CYS A 1 96 ? -6.012 -6.469 -7.811 1.00 96.56 96 CYS A N 1
ATOM 781 C CA . CYS A 1 96 ? -4.971 -7.449 -8.086 1.00 96.56 96 CYS A CA 1
ATOM 782 C C . CYS A 1 96 ? -3.598 -6.776 -8.253 1.00 96.56 96 CYS A C 1
ATOM 784 O O . CYS A 1 96 ? -3.520 -5.624 -8.697 1.00 96.56 96 CYS A O 1
ATOM 786 N N . PRO A 1 97 ? -2.506 -7.491 -7.937 1.00 97.62 97 PRO A N 1
ATOM 787 C CA . PRO A 1 97 ? -1.165 -7.046 -8.272 1.00 97.62 97 PRO A CA 1
ATOM 788 C C . PRO A 1 97 ? -0.931 -7.167 -9.783 1.00 97.62 97 PRO A C 1
ATOM 790 O O . PRO A 1 97 ? -1.271 -8.173 -10.400 1.00 97.62 97 PRO A O 1
ATOM 793 N N . ALA A 1 98 ? -0.340 -6.141 -10.394 1.00 97.56 98 ALA A N 1
ATOM 794 C CA . ALA A 1 98 ? -0.025 -6.144 -11.827 1.00 97.56 98 ALA A CA 1
ATOM 795 C C . ALA A 1 98 ? 1.186 -7.027 -12.182 1.00 97.56 98 ALA A C 1
ATOM 797 O O . ALA A 1 98 ? 1.452 -7.281 -13.353 1.00 97.56 98 ALA A O 1
ATOM 798 N N . THR A 1 99 ? 1.930 -7.489 -11.176 1.00 96.12 99 THR A N 1
ATOM 799 C CA . THR A 1 99 ? 3.049 -8.423 -11.334 1.00 96.12 99 THR A CA 1
ATOM 800 C C . THR A 1 99 ? 2.927 -9.548 -10.309 1.00 96.12 99 THR A C 1
ATOM 802 O O . THR A 1 99 ? 2.107 -9.481 -9.394 1.00 96.12 99 THR A O 1
ATOM 805 N N . PHE A 1 100 ? 3.772 -10.574 -10.409 1.00 93.56 100 PHE A N 1
ATOM 806 C CA . PHE A 1 100 ? 3.852 -11.618 -9.376 1.00 93.56 100 PHE A CA 1
ATOM 807 C C . PHE A 1 100 ? 4.442 -11.114 -8.037 1.00 93.56 100 PHE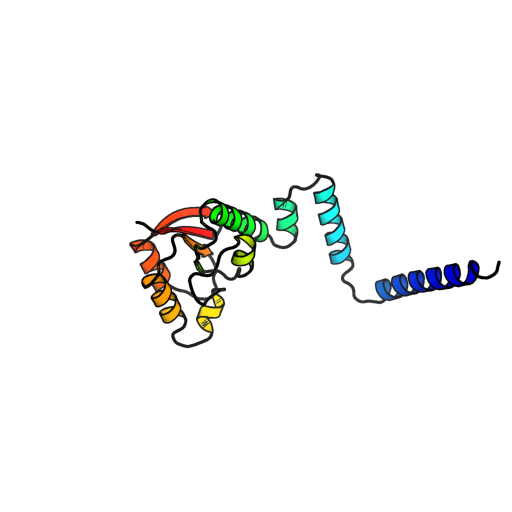 A C 1
ATOM 809 O O . PHE A 1 100 ? 4.429 -11.835 -7.040 1.00 93.56 100 PHE A O 1
ATOM 816 N N . VAL A 1 101 ? 4.976 -9.888 -8.005 1.00 92.31 101 VAL A N 1
ATOM 817 C CA . VAL A 1 101 ? 5.607 -9.264 -6.839 1.00 92.31 101 VAL A CA 1
ATOM 818 C C . VAL A 1 101 ? 4.568 -8.437 -6.082 1.00 92.31 101 VAL A C 1
ATOM 820 O O . VAL A 1 101 ? 4.125 -7.389 -6.548 1.00 92.31 101 VAL A O 1
ATOM 823 N N . VAL A 1 102 ? 4.194 -8.913 -4.892 1.00 93.88 102 VAL A N 1
ATOM 824 C CA . VAL A 1 102 ? 3.233 -8.242 -3.992 1.00 93.88 102 VAL A CA 1
ATOM 825 C C . VAL A 1 102 ? 3.881 -7.336 -2.940 1.00 93.88 102 VAL A C 1
ATOM 827 O O . VAL A 1 102 ? 3.187 -6.545 -2.313 1.00 93.88 102 VAL A O 1
ATOM 830 N N . ALA A 1 103 ? 5.192 -7.446 -2.741 1.00 93.44 103 ALA A N 1
ATOM 831 C CA . ALA A 1 103 ? 5.970 -6.600 -1.843 1.00 93.44 103 ALA A CA 1
ATOM 832 C C . ALA A 1 103 ? 7.365 -6.403 -2.435 1.00 93.44 103 ALA A C 1
ATOM 834 O O . ALA A 1 103 ? 7.903 -7.315 -3.066 1.00 93.44 103 ALA A O 1
ATOM 835 N N . ALA A 1 104 ? 7.955 -5.230 -2.255 1.00 93.38 104 ALA A N 1
ATOM 836 C CA . ALA A 1 104 ? 9.193 -4.875 -2.926 1.00 93.38 104 ALA A CA 1
ATOM 837 C C . ALA A 1 104 ? 10.385 -5.722 -2.472 1.00 93.38 104 ALA A C 1
ATOM 839 O O . ALA A 1 104 ? 11.213 -6.067 -3.312 1.00 93.38 104 ALA A O 1
ATOM 840 N N . TYR A 1 105 ? 10.444 -6.156 -1.210 1.00 92.00 105 TYR A N 1
ATOM 841 C CA . TYR A 1 105 ? 11.472 -7.108 -0.776 1.00 92.00 105 TYR A CA 1
ATOM 842 C C . TYR A 1 105 ? 11.446 -8.453 -1.542 1.00 92.00 105 TYR A C 1
ATOM 844 O O . TYR A 1 105 ? 12.481 -9.110 -1.637 1.00 92.00 105 TYR A O 1
ATOM 852 N N . HIS A 1 106 ? 10.323 -8.857 -2.166 1.00 92.50 106 HIS A N 1
ATOM 853 C CA . HIS A 1 106 ? 10.276 -10.060 -3.022 1.00 92.50 106 HIS A CA 1
ATOM 854 C C . HIS A 1 106 ? 11.095 -9.916 -4.312 1.00 92.50 106 HIS A C 1
ATOM 856 O O . HIS A 1 106 ? 11.406 -10.919 -4.952 1.00 92.50 106 HIS A O 1
ATOM 862 N N . LEU A 1 107 ? 11.462 -8.694 -4.710 1.00 91.75 107 LEU A N 1
ATOM 863 C CA . LEU A 1 107 ? 12.348 -8.465 -5.855 1.00 91.75 107 LEU A CA 1
ATOM 864 C C . LEU A 1 107 ? 13.751 -9.051 -5.633 1.00 91.75 107 LEU A C 1
ATOM 866 O O . LEU A 1 107 ? 14.444 -9.331 -6.610 1.00 91.75 107 LEU A O 1
ATOM 870 N N . GLU A 1 108 ? 14.127 -9.282 -4.372 1.00 90.81 108 GLU A N 1
ATOM 871 C CA . GLU A 1 108 ? 15.431 -9.811 -3.958 1.00 90.81 108 GLU A CA 1
ATOM 872 C C . GLU A 1 108 ? 15.455 -11.333 -3.791 1.00 90.81 108 GLU A C 1
ATOM 874 O O . GLU A 1 108 ? 16.491 -11.902 -3.460 1.00 90.81 108 GLU A O 1
ATOM 879 N N . PHE A 1 109 ? 14.332 -12.022 -4.010 1.00 90.75 109 PHE A N 1
ATOM 880 C CA . PHE A 1 109 ? 14.221 -13.458 -3.728 1.00 90.75 109 PHE A CA 1
ATOM 881 C C . PHE A 1 109 ? 15.004 -14.350 -4.694 1.00 90.75 109 PHE A C 1
ATOM 883 O O . PHE A 1 109 ? 15.212 -15.529 -4.412 1.00 90.75 109 PHE A O 1
ATOM 890 N N . GLY A 1 110 ? 15.456 -13.815 -5.825 1.00 88.06 110 GLY A N 1
ATOM 891 C CA . GLY A 1 110 ? 16.282 -14.571 -6.746 1.00 88.06 110 GLY A CA 1
ATOM 892 C C . GLY A 1 110 ? 16.788 -13.757 -7.931 1.00 88.06 110 GLY A C 1
ATOM 893 O O . GLY A 1 110 ? 16.287 -12.664 -8.220 1.00 88.06 110 GLY A O 1
ATOM 894 N N . PRO A 1 111 ? 17.775 -14.302 -8.659 1.00 88.25 111 PRO A N 1
ATOM 895 C CA . PRO A 1 111 ? 18.312 -13.654 -9.843 1.00 88.25 111 PRO A CA 1
ATOM 896 C C . PRO A 1 111 ? 17.207 -13.433 -10.886 1.00 88.25 111 PRO A C 1
ATOM 898 O O . PRO A 1 111 ? 16.405 -14.318 -11.177 1.00 88.25 111 PRO A O 1
ATOM 901 N N . GLY A 1 112 ? 17.157 -12.225 -11.452 1.00 91.12 112 GLY A N 1
ATOM 902 C CA . GLY A 1 112 ? 16.235 -11.874 -12.535 1.00 91.12 112 GLY A CA 1
ATOM 903 C C . GLY A 1 112 ? 14.799 -11.530 -12.118 1.00 91.12 112 GLY A C 1
ATOM 904 O O . GLY A 1 112 ? 14.013 -11.157 -12.988 1.00 91.12 112 GLY A O 1
ATOM 905 N N . PHE A 1 113 ? 14.442 -11.578 -10.828 1.00 94.31 113 PHE A N 1
ATOM 906 C CA . PHE A 1 113 ? 13.093 -11.218 -10.358 1.00 94.31 113 PHE A CA 1
ATOM 907 C C . PHE A 1 113 ? 12.713 -9.778 -10.725 1.00 94.31 113 PHE A C 1
ATOM 909 O O . PHE A 1 113 ? 11.629 -9.552 -11.266 1.00 94.31 113 PHE A O 1
ATOM 916 N N . ARG A 1 114 ? 13.635 -8.824 -10.533 1.00 94.12 114 ARG A N 1
ATOM 917 C CA . ARG A 1 114 ? 13.473 -7.425 -10.970 1.00 94.12 114 ARG A CA 1
ATOM 918 C C . ARG A 1 114 ? 13.195 -7.318 -12.469 1.00 94.12 114 ARG A C 1
ATOM 920 O O . ARG A 1 114 ? 12.218 -6.691 -12.869 1.00 94.12 114 ARG A O 1
ATOM 927 N N . ASN A 1 115 ? 13.999 -7.992 -13.292 1.00 95.19 115 ASN A N 1
ATOM 928 C CA . ASN A 1 115 ? 13.855 -7.964 -14.750 1.00 95.19 115 ASN A CA 1
ATOM 929 C C . ASN A 1 115 ? 12.521 -8.572 -15.191 1.00 95.19 115 ASN A C 1
ATOM 931 O O . ASN A 1 115 ? 11.861 -8.034 -16.074 1.00 95.19 115 ASN A O 1
ATOM 935 N N . LYS A 1 116 ? 12.088 -9.661 -14.546 1.00 96.44 116 LYS A N 1
ATOM 936 C CA . LYS A 1 116 ? 10.802 -10.305 -14.825 1.00 96.44 116 LYS A CA 1
ATOM 937 C C . LYS A 1 116 ? 9.620 -9.415 -14.435 1.00 96.44 116 LYS A C 1
ATOM 939 O O . LYS A 1 116 ? 8.674 -9.305 -15.210 1.00 96.44 116 LYS A O 1
ATOM 944 N N . ALA A 1 117 ? 9.676 -8.766 -13.270 1.00 96.25 117 ALA A N 1
ATOM 945 C CA . ALA A 1 117 ? 8.649 -7.818 -12.843 1.00 96.25 117 ALA A CA 1
ATOM 946 C C . ALA A 1 117 ? 8.572 -6.620 -13.802 1.00 96.25 117 ALA A C 1
ATOM 948 O O . ALA A 1 117 ? 7.487 -6.273 -14.264 1.00 96.25 117 ALA A O 1
ATOM 949 N N . LEU A 1 118 ? 9.718 -6.045 -14.184 1.00 97.50 118 LEU A N 1
ATOM 950 C CA . LEU A 1 118 ? 9.772 -4.953 -15.158 1.00 97.50 118 LEU A CA 1
ATOM 951 C C . LEU A 1 118 ? 9.235 -5.382 -16.531 1.00 97.50 118 LEU A C 1
ATOM 953 O O . LEU A 1 118 ? 8.447 -4.655 -17.126 1.00 97.50 118 LEU A O 1
ATOM 957 N N . ALA A 1 119 ? 9.591 -6.575 -17.012 1.00 97.88 119 ALA A N 1
ATOM 958 C CA . ALA A 1 119 ? 9.075 -7.108 -18.270 1.00 97.88 119 ALA A CA 1
ATOM 959 C C . ALA A 1 119 ? 7.545 -7.267 -18.249 1.00 97.88 119 ALA A C 1
ATOM 961 O O . ALA A 1 119 ? 6.891 -6.946 -19.238 1.00 97.88 119 ALA A O 1
ATOM 962 N N . GLN A 1 120 ? 6.956 -7.693 -17.124 1.00 97.81 120 GLN A N 1
ATOM 963 C CA . GLN A 1 120 ? 5.497 -7.737 -16.962 1.00 97.81 120 GLN A CA 1
ATOM 964 C C . GLN A 1 120 ? 4.868 -6.340 -17.004 1.00 97.81 120 GLN A C 1
ATOM 966 O O . GLN A 1 120 ? 3.858 -6.152 -17.680 1.00 97.81 120 GLN A O 1
ATOM 971 N N . LEU A 1 121 ? 5.484 -5.354 -16.343 1.00 97.81 121 LEU A N 1
ATOM 972 C CA . LEU A 1 121 ? 5.024 -3.962 -16.378 1.00 97.81 121 LEU A CA 1
ATOM 973 C C . LEU A 1 121 ? 5.128 -3.343 -17.776 1.00 97.81 121 LEU A C 1
ATOM 975 O O . LEU A 1 121 ? 4.293 -2.522 -18.134 1.00 97.81 121 LEU A O 1
ATOM 979 N N . ILE A 1 122 ? 6.127 -3.728 -18.570 1.00 97.69 122 ILE A N 1
ATOM 980 C CA . ILE A 1 122 ? 6.268 -3.273 -19.959 1.00 97.69 122 ILE A CA 1
ATOM 981 C C . ILE A 1 122 ? 5.236 -3.963 -20.861 1.00 97.69 122 ILE A C 1
ATOM 983 O O . ILE A 1 122 ? 4.612 -3.303 -21.686 1.00 97.69 122 ILE A O 1
ATOM 987 N N . ALA A 1 123 ? 5.039 -5.275 -20.702 1.00 97.81 123 ALA A N 1
ATOM 988 C CA . ALA A 1 123 ? 4.123 -6.055 -21.534 1.00 97.81 123 ALA A CA 1
ATOM 989 C C . ALA A 1 123 ? 2.644 -5.721 -21.274 1.00 97.81 123 ALA A C 1
ATOM 991 O O . ALA A 1 123 ? 1.837 -5.730 -22.200 1.00 97.81 123 ALA A O 1
ATOM 992 N N . SER A 1 124 ? 2.284 -5.429 -20.023 1.00 96.81 124 SER A N 1
ATOM 993 C CA . SER A 1 124 ? 0.919 -5.089 -19.615 1.00 96.81 124 SER A CA 1
ATOM 994 C C . SER A 1 124 ? 0.934 -3.942 -18.593 1.00 96.81 124 SER A C 1
ATOM 996 O O . SER A 1 124 ? 0.726 -4.173 -17.398 1.00 96.81 124 SER A O 1
ATOM 998 N N . PRO A 1 125 ? 1.182 -2.694 -19.036 1.00 97.00 125 PRO A N 1
ATOM 999 C CA . PRO A 1 125 ? 1.374 -1.562 -18.138 1.00 97.00 125 PRO A CA 1
ATOM 1000 C C . PRO A 1 125 ? 0.082 -1.212 -17.389 1.00 97.00 125 PRO A C 1
ATOM 1002 O O . PRO A 1 125 ? -0.906 -0.840 -18.038 1.00 97.00 125 PRO A O 1
ATOM 1005 N N . PRO A 1 126 ? 0.062 -1.287 -16.043 1.00 97.75 126 PRO A N 1
ATOM 1006 C CA . PRO A 1 126 ? -1.116 -0.920 -15.269 1.00 97.75 126 PRO A CA 1
ATOM 1007 C C . PRO A 1 126 ? -1.397 0.578 -15.398 1.00 97.75 126 PRO A C 1
ATOM 1009 O O . PRO A 1 126 ? -0.507 1.387 -15.644 1.00 97.75 126 PRO A O 1
ATOM 1012 N N . ARG A 1 127 ? -2.650 0.989 -15.195 1.00 97.88 127 ARG A N 1
ATOM 1013 C CA . ARG A 1 127 ? -2.993 2.417 -15.251 1.00 97.88 127 ARG A CA 1
ATOM 1014 C C . ARG A 1 127 ? -2.360 3.218 -14.112 1.00 97.88 127 ARG A C 1
ATOM 1016 O O . ARG A 1 127 ? -2.035 4.390 -14.303 1.00 97.88 127 ARG A O 1
ATOM 1023 N N . PHE A 1 128 ? -2.179 2.581 -12.955 1.00 98.31 128 PHE A N 1
ATOM 1024 C CA . PHE A 1 128 ? -1.560 3.181 -11.781 1.00 98.31 128 PHE A CA 1
ATOM 1025 C C . PHE A 1 128 ? -0.420 2.323 -11.236 1.00 98.31 128 PHE A C 1
ATOM 1027 O O . PHE A 1 128 ? -0.538 1.099 -11.122 1.00 98.31 128 PHE A O 1
ATOM 1034 N N . ILE A 1 129 ? 0.662 2.999 -10.856 1.00 98.19 129 ILE A N 1
ATOM 1035 C CA . ILE A 1 129 ? 1.786 2.437 -10.105 1.00 98.19 129 ILE A CA 1
ATOM 1036 C C . ILE A 1 129 ? 1.985 3.284 -8.852 1.00 98.19 129 ILE A C 1
ATOM 1038 O O . ILE A 1 129 ? 1.943 4.508 -8.920 1.00 98.19 129 ILE A O 1
ATOM 1042 N N . ILE A 1 130 ? 2.209 2.653 -7.707 1.00 97.75 130 ILE A N 1
ATOM 1043 C CA . ILE A 1 130 ? 2.501 3.330 -6.443 1.00 97.75 130 ILE A CA 1
ATOM 1044 C C . ILE A 1 130 ? 3.955 3.054 -6.080 1.00 97.75 130 ILE A C 1
ATOM 1046 O O . ILE A 1 130 ? 4.389 1.908 -6.118 1.00 97.75 130 ILE A O 1
ATOM 1050 N N . THR A 1 131 ? 4.702 4.088 -5.708 1.00 96.75 131 THR A N 1
ATOM 1051 C CA . THR A 1 131 ? 6.063 3.957 -5.170 1.00 96.75 131 THR A CA 1
ATOM 1052 C C . THR A 1 131 ? 6.121 4.535 -3.767 1.00 96.75 131 THR A C 1
ATOM 1054 O O . THR A 1 131 ? 5.624 5.643 -3.557 1.00 96.75 131 THR A O 1
ATOM 1057 N N . ILE A 1 132 ? 6.761 3.835 -2.836 1.00 94.44 132 ILE A N 1
ATOM 1058 C CA . ILE A 1 132 ? 6.927 4.268 -1.445 1.00 94.44 132 ILE A CA 1
ATOM 1059 C C . ILE A 1 132 ? 8.425 4.479 -1.179 1.00 94.44 132 ILE A C 1
ATOM 1061 O O . ILE A 1 132 ? 9.265 3.665 -1.574 1.00 94.44 132 ILE A O 1
ATOM 1065 N N . LYS A 1 133 ? 8.799 5.613 -0.572 1.00 86.81 133 LYS A N 1
ATOM 1066 C CA . LYS A 1 133 ? 10.206 5.893 -0.236 1.00 86.81 133 LYS A CA 1
ATOM 1067 C C . LYS A 1 133 ? 10.694 4.909 0.831 1.00 86.81 133 LYS A C 1
ATOM 1069 O O . LYS A 1 133 ? 9.912 4.372 1.607 1.00 86.81 133 LYS A O 1
ATOM 1074 N N . ASN A 1 134 ? 12.013 4.725 0.899 1.00 78.38 134 ASN A N 1
ATOM 1075 C CA . ASN A 1 134 ? 12.683 3.801 1.827 1.00 78.38 134 ASN A CA 1
ATOM 1076 C C . ASN A 1 134 ? 12.326 2.325 1.603 1.00 78.38 134 ASN A C 1
ATOM 1078 O O . ASN A 1 134 ? 12.305 1.532 2.540 1.00 78.38 134 ASN A O 1
ATOM 1082 N N . THR A 1 135 ? 12.067 1.967 0.348 1.00 80.06 135 THR A N 1
ATOM 1083 C CA . THR A 1 135 ? 11.960 0.572 -0.075 1.00 80.06 135 THR A CA 1
ATOM 1084 C C . THR A 1 135 ? 13.349 -0.091 -0.008 1.00 80.06 135 THR A C 1
ATOM 1086 O O . THR A 1 135 ? 14.324 0.536 -0.432 1.00 80.06 135 THR A O 1
ATOM 1089 N N . PRO A 1 136 ? 13.482 -1.330 0.503 1.00 70.69 136 PRO A N 1
ATOM 1090 C CA . PRO A 1 136 ? 14.778 -1.948 0.810 1.00 70.69 136 PRO A CA 1
ATOM 1091 C C . PRO A 1 136 ? 15.681 -2.216 -0.403 1.00 70.69 136 PRO A C 1
ATOM 1093 O O . PRO A 1 136 ? 16.887 -2.382 -0.235 1.00 70.69 136 PRO A O 1
ATOM 1096 N N . ALA A 1 137 ? 15.128 -2.261 -1.616 1.00 72.81 137 ALA A N 1
ATOM 1097 C CA . ALA A 1 137 ? 15.843 -2.696 -2.810 1.00 72.81 137 ALA A CA 1
ATOM 1098 C C . ALA A 1 137 ? 15.789 -1.643 -3.922 1.00 72.81 137 ALA A C 1
ATOM 1100 O O . ALA A 1 137 ? 14.703 -1.452 -4.465 1.00 72.81 137 ALA A O 1
ATOM 1101 N N . PRO A 1 138 ? 16.901 -0.989 -4.313 1.00 82.06 138 PRO A N 1
ATOM 1102 C CA . PRO A 1 138 ? 16.899 0.000 -5.389 1.00 82.06 138 PRO A CA 1
ATOM 1103 C C . PRO A 1 138 ? 16.455 -0.616 -6.722 1.00 82.06 138 PRO A C 1
ATOM 1105 O O . PRO A 1 138 ? 16.893 -1.703 -7.105 1.00 82.06 138 PRO A O 1
ATOM 1108 N N . PHE A 1 139 ? 15.581 0.093 -7.438 1.00 91.19 139 PHE A N 1
ATOM 1109 C CA . PHE A 1 139 ? 14.992 -0.366 -8.695 1.00 91.19 139 PHE A CA 1
ATOM 1110 C C . PHE A 1 139 ? 15.035 0.744 -9.756 1.00 91.19 139 PHE A C 1
ATOM 1112 O O . PHE A 1 139 ? 14.010 1.227 -10.231 1.00 91.19 139 PHE A O 1
ATOM 1119 N N . ASP A 1 140 ? 16.239 1.176 -10.126 1.00 93.62 140 ASP A N 1
ATOM 1120 C CA . ASP A 1 140 ? 16.444 2.342 -11.001 1.00 93.62 140 ASP A CA 1
ATOM 1121 C C . ASP A 1 140 ? 15.737 2.225 -12.354 1.00 93.62 140 ASP A C 1
ATOM 1123 O O . ASP A 1 140 ? 15.189 3.207 -12.861 1.00 93.62 140 ASP A O 1
ATOM 1127 N N . ASP A 1 141 ? 15.697 1.025 -12.932 1.00 95.62 141 ASP A N 1
ATOM 1128 C CA . ASP A 1 141 ? 15.039 0.799 -14.219 1.00 95.62 141 ASP A CA 1
ATOM 1129 C C . ASP A 1 141 ? 13.515 0.963 -14.139 1.00 95.62 141 ASP A C 1
ATOM 1131 O O . ASP A 1 141 ? 12.912 1.460 -15.093 1.00 95.62 141 ASP A O 1
ATOM 1135 N N . LEU A 1 142 ? 12.894 0.674 -12.985 1.00 96.31 142 LEU A N 1
ATOM 1136 C CA . LEU A 1 142 ? 11.494 1.030 -12.739 1.00 96.31 142 LEU A CA 1
ATOM 1137 C C . LEU A 1 142 ? 11.318 2.549 -12.801 1.00 96.31 142 LEU A C 1
ATOM 1139 O O . LEU A 1 142 ? 10.415 3.031 -13.476 1.00 96.31 142 LEU A O 1
ATOM 1143 N N . PHE A 1 143 ? 12.188 3.326 -12.152 1.00 96.00 143 PHE A N 1
ATOM 1144 C CA . PHE A 1 143 ? 12.075 4.788 -12.172 1.00 96.00 143 PHE A CA 1
ATOM 1145 C C . PHE A 1 143 ? 12.347 5.388 -13.555 1.00 96.00 143 PHE A C 1
ATOM 1147 O O . PHE A 1 143 ? 11.694 6.367 -13.923 1.00 96.00 143 PHE A O 1
ATOM 1154 N N . LYS A 1 144 ? 13.255 4.809 -14.352 1.00 97.19 144 LYS A N 1
ATOM 1155 C CA . LYS A 1 144 ? 13.422 5.185 -15.767 1.00 97.19 144 LYS A CA 1
ATOM 1156 C C . LYS A 1 144 ? 12.138 4.914 -16.555 1.00 97.19 144 LYS A C 1
ATOM 1158 O O . LYS A 1 144 ? 11.655 5.805 -17.248 1.00 97.19 144 LYS A O 1
ATOM 1163 N N . PHE A 1 145 ? 11.552 3.726 -16.395 1.00 97.69 145 PHE A N 1
ATOM 1164 C CA . PHE A 1 145 ? 10.284 3.353 -17.026 1.00 97.69 145 PHE A CA 1
ATOM 1165 C C . PHE A 1 145 ? 9.135 4.295 -16.633 1.00 97.69 145 PHE 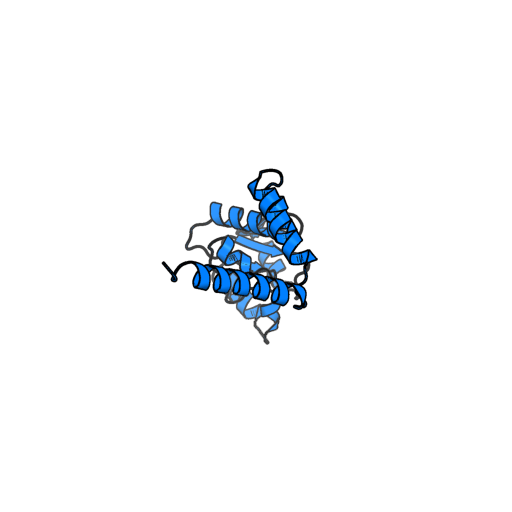A C 1
ATOM 1167 O O . PHE A 1 145 ? 8.399 4.758 -17.507 1.00 97.69 145 PHE A O 1
ATOM 1174 N N . LEU A 1 146 ? 9.013 4.633 -15.346 1.00 97.88 146 LEU A N 1
ATOM 1175 C CA . LEU A 1 146 ? 7.995 5.552 -14.834 1.00 97.88 146 LEU A CA 1
ATOM 1176 C C . LEU A 1 146 ? 8.141 6.953 -15.426 1.00 97.88 146 LEU A C 1
ATOM 1178 O O . LEU A 1 146 ? 7.159 7.503 -15.908 1.00 97.88 146 LEU A O 1
ATOM 1182 N N . LYS A 1 147 ? 9.356 7.511 -15.457 1.00 97.00 147 LYS A N 1
ATOM 1183 C CA . LYS A 1 147 ? 9.607 8.858 -15.999 1.00 97.00 147 LYS A CA 1
ATOM 1184 C C . LYS A 1 147 ? 9.236 9.002 -17.476 1.00 97.00 147 LYS A C 1
ATOM 1186 O O . LYS A 1 147 ? 8.905 10.101 -17.903 1.00 97.00 147 LYS A O 1
ATOM 1191 N N . ILE A 1 148 ? 9.323 7.917 -18.245 1.00 97.31 148 ILE A N 1
ATOM 1192 C CA . ILE A 1 148 ? 9.008 7.915 -19.678 1.00 97.31 148 ILE A CA 1
ATOM 1193 C C . ILE A 1 148 ? 7.502 7.732 -19.911 1.00 97.31 148 ILE A C 1
ATOM 1195 O O . ILE A 1 148 ? 6.933 8.392 -20.773 1.00 97.31 148 ILE A O 1
ATOM 1199 N N . ASN A 1 149 ? 6.855 6.837 -19.156 1.00 98.19 149 ASN A N 1
ATOM 1200 C CA . ASN A 1 149 ? 5.513 6.340 -19.489 1.00 98.19 149 ASN A CA 1
ATOM 1201 C C . ASN A 1 149 ? 4.405 6.820 -18.539 1.00 98.19 149 ASN A C 1
ATOM 1203 O O . ASN A 1 149 ? 3.227 6.568 -18.790 1.00 98.19 149 ASN A O 1
ATOM 1207 N N . TYR A 1 150 ? 4.755 7.465 -17.426 1.00 98.50 150 TYR A N 1
ATOM 1208 C CA . TYR A 1 150 ? 3.822 7.865 -16.377 1.00 98.50 150 TYR A CA 1
ATOM 1209 C C . TYR A 1 150 ? 4.054 9.319 -15.970 1.00 98.50 150 TYR A C 1
ATOM 1211 O O . TYR A 1 150 ? 5.159 9.852 -16.041 1.00 98.50 150 TYR A O 1
ATOM 1219 N N . ARG A 1 151 ? 2.994 9.957 -15.477 1.00 97.94 151 ARG A N 1
ATOM 1220 C CA . ARG A 1 151 ? 3.051 11.249 -14.791 1.00 97.94 151 ARG A CA 1
ATOM 1221 C C . ARG A 1 151 ? 2.747 11.068 -13.311 1.00 97.94 151 ARG A C 1
ATOM 1223 O O . ARG A 1 151 ? 1.923 10.229 -12.942 1.00 97.94 151 ARG A O 1
ATOM 1230 N N . THR A 1 152 ? 3.356 11.889 -12.466 1.00 97.75 152 THR A N 1
ATOM 1231 C CA . THR A 1 152 ? 2.961 11.978 -11.058 1.00 97.75 152 THR A CA 1
ATOM 1232 C C . THR A 1 152 ? 1.535 12.503 -10.971 1.00 97.75 152 THR A C 1
ATOM 1234 O O . THR A 1 152 ? 1.232 13.565 -11.512 1.00 97.75 152 THR A O 1
ATOM 1237 N N . TRP A 1 153 ? 0.658 11.756 -10.305 1.00 97.06 153 TRP A N 1
ATOM 1238 C CA . TRP A 1 153 ? -0.728 12.160 -10.101 1.00 97.06 153 TRP A CA 1
ATOM 1239 C C . TRP A 1 153 ? -0.950 12.718 -8.696 1.00 97.06 153 TRP A C 1
ATOM 1241 O O . TRP A 1 153 ? -1.466 13.822 -8.551 1.00 97.06 153 TRP A O 1
ATOM 1251 N N . VAL A 1 154 ? -0.530 11.979 -7.667 1.00 96.19 154 VAL A N 1
ATOM 1252 C CA . VAL A 1 154 ? -0.688 12.370 -6.261 1.00 96.19 154 VAL A CA 1
ATOM 1253 C C . VAL A 1 154 ? 0.561 11.970 -5.482 1.00 96.19 154 VAL A C 1
ATOM 1255 O O . VAL A 1 154 ? 1.083 10.872 -5.667 1.00 96.19 154 VAL A O 1
ATOM 1258 N N . THR A 1 155 ? 1.000 12.835 -4.571 1.00 96.25 155 THR A N 1
ATOM 1259 C CA . THR A 1 155 ? 2.033 12.524 -3.576 1.00 96.25 155 THR A CA 1
ATOM 1260 C C . THR A 1 155 ? 1.428 12.673 -2.188 1.00 96.25 155 THR A C 1
ATOM 1262 O O . THR A 1 155 ? 0.889 13.730 -1.866 1.00 96.25 155 THR A O 1
ATOM 1265 N N . LEU A 1 156 ? 1.517 11.623 -1.373 1.00 94.25 156 LEU A N 1
ATOM 1266 C CA . LEU A 1 156 ? 1.064 11.607 0.017 1.00 94.25 156 LEU A CA 1
ATOM 1267 C C . LEU A 1 156 ? 2.228 11.154 0.888 1.00 94.25 156 LEU A C 1
ATOM 1269 O O . LEU A 1 156 ? 2.621 9.991 0.830 1.00 94.25 156 LEU A O 1
ATOM 1273 N N . GLU A 1 157 ? 2.768 12.077 1.681 1.00 92.88 157 GLU A N 1
ATOM 1274 C CA . GLU A 1 157 ? 3.916 11.831 2.559 1.00 92.88 157 GLU A CA 1
ATOM 1275 C C . GLU A 1 157 ? 5.136 11.294 1.778 1.00 92.88 157 GLU A C 1
ATOM 1277 O O . GLU A 1 157 ? 5.791 12.009 1.013 1.00 92.88 157 GLU A O 1
ATOM 1282 N N . ASP A 1 158 ? 5.455 10.022 1.973 1.00 93.25 158 ASP A N 1
ATOM 1283 C CA . ASP A 1 158 ? 6.535 9.266 1.357 1.00 93.25 158 ASP A CA 1
ATOM 1284 C C . ASP A 1 158 ? 6.056 8.345 0.221 1.00 93.25 158 ASP A C 1
ATOM 1286 O O . ASP A 1 158 ? 6.871 7.636 -0.362 1.00 93.25 158 ASP A O 1
ATOM 1290 N N . ALA A 1 159 ? 4.772 8.373 -0.135 1.00 96.06 159 ALA A N 1
ATOM 1291 C CA . ALA A 1 159 ? 4.207 7.621 -1.247 1.00 96.06 159 ALA A CA 1
ATOM 1292 C C . ALA A 1 159 ? 3.885 8.520 -2.450 1.00 96.06 159 ALA A C 1
ATOM 1294 O O . ALA A 1 159 ? 3.487 9.680 -2.319 1.00 96.06 159 ALA A O 1
ATOM 1295 N N . THR A 1 160 ? 4.021 7.973 -3.654 1.00 97.50 160 THR A N 1
ATOM 1296 C CA . THR A 1 160 ? 3.691 8.651 -4.912 1.00 97.50 160 THR A CA 1
ATOM 1297 C C . THR A 1 160 ? 2.879 7.724 -5.803 1.00 97.50 160 THR A C 1
ATOM 1299 O O . THR A 1 160 ? 3.288 6.591 -6.053 1.00 97.50 160 THR A O 1
ATOM 1302 N N . ILE A 1 161 ? 1.737 8.214 -6.288 1.00 98.06 161 ILE A N 1
ATOM 1303 C CA . ILE A 1 161 ? 0.918 7.547 -7.296 1.00 98.06 161 ILE A CA 1
ATOM 1304 C C . ILE A 1 161 ? 1.298 8.091 -8.673 1.00 98.06 161 ILE A C 1
ATOM 1306 O O . ILE A 1 161 ? 1.179 9.288 -8.951 1.00 98.06 161 ILE A O 1
ATOM 1310 N N . TRP A 1 162 ? 1.710 7.184 -9.542 1.00 98.44 162 TRP A N 1
ATOM 1311 C CA . TRP A 1 162 ? 2.043 7.404 -10.938 1.00 98.44 162 TRP A CA 1
ATOM 1312 C C . TRP A 1 162 ? 0.870 6.959 -11.802 1.00 98.44 162 TRP A C 1
ATOM 1314 O O . TRP A 1 162 ? 0.382 5.839 -11.659 1.00 98.44 162 TRP A O 1
ATOM 1324 N N . GLN A 1 163 ? 0.427 7.820 -12.711 1.00 98.31 163 GLN A N 1
ATOM 1325 C CA . GLN A 1 163 ? -0.628 7.523 -13.675 1.00 98.31 163 GLN A CA 1
ATOM 1326 C C . GLN A 1 163 ? -0.027 7.388 -15.070 1.00 98.31 163 GLN A C 1
ATOM 1328 O O . GLN A 1 163 ? 0.731 8.259 -15.497 1.00 98.31 163 GLN A O 1
ATOM 1333 N N . ARG A 1 164 ? -0.379 6.318 -15.785 1.00 97.88 164 ARG A N 1
ATOM 1334 C CA . ARG A 1 164 ? 0.101 6.080 -17.150 1.00 97.88 164 ARG A CA 1
ATOM 1335 C C . ARG A 1 164 ? -0.313 7.225 -18.082 1.00 97.88 164 ARG A C 1
ATOM 1337 O O . ARG A 1 164 ? -1.434 7.725 -17.990 1.00 97.88 164 ARG A O 1
ATOM 1344 N N . ILE A 1 165 ? 0.597 7.645 -18.957 1.00 96.12 165 ILE A N 1
ATOM 1345 C CA . ILE A 1 165 ? 0.333 8.602 -20.035 1.00 96.12 165 ILE A CA 1
ATOM 1346 C C . ILE A 1 165 ? -0.216 7.791 -21.219 1.00 96.12 165 ILE A C 1
ATOM 1348 O O . ILE A 1 165 ? 0.482 6.914 -21.721 1.00 96.12 165 ILE A O 1
ATOM 1352 N N . GLY A 1 166 ? -1.460 8.048 -21.635 1.00 76.38 166 GLY A N 1
ATOM 1353 C CA . GLY A 1 166 ? -2.184 7.218 -22.615 1.00 76.38 166 GLY A CA 1
ATOM 1354 C C . GLY A 1 166 ? -3.159 6.275 -21.927 1.00 76.38 166 GLY A C 1
ATOM 1355 O O . GLY A 1 166 ? -2.958 5.034 -21.968 1.00 76.38 166 GLY A O 1
#

Foldseek 3Di:
DPVPVVVVVVVVVVVVVVVVCVVPDPDPPVVVVVLVVLVVCPVVVVDDPLRSQVVVPVCRSVLLVVLVVLLVVDDLAFAEAEAAQPLVSCVSNNHHHLFPDSHNVVCVVDPCSLVRRVVSCVVPPGQKYKYFPPRPDDNVVVVVVLVVFWDFDDDDDRMTITGGDD

Organism: NCBI:txid1797707

Secondary structure (DSSP, 8-state):
--HHHHHHHHHHHHHHHHHHHHHHS---HHHHHHHHHHHHHHHTTSS-HHHHHTTT-TTHHHHHHHHHHHHHHS-TT-EEEEESS-TTHHHHHT-EESSS-SSGGGGGSSTTHHHHHHHHHHHS--SEEEEETT-SS--HHHHHHHHHHEEEEEEETTEEEEEE--